Protein AF-A0A951LKY0-F1 (afdb_monomer_lite)

Secondary structure (DSSP, 8-state):
------------TTHHHHHHHHHHHHHHHH-GGGTTT-SS-------SS-----GGGEEEEEEEEEEEE-SSEEEEEEEEEEEEEEE-TTT--EEEEEEEEEEEEEEEE-TTS-EEEEEEEEEEEEEEETTB--S---

Radius of gyration: 20.6 Å; chains: 1; bounding box: 35×54×66 Å

Foldseek 3Di:
DDDDPPPDPPPPPPVVVQVVVVVQVVVCVVDVVVVVCQDAPDPDDDDPDPDPDDPVQKDKDKDWPDWDDDPQKIKTWMWIWIWGWDADPVPRHIKIKIKIWTWIWMWGQDPVRHIDTHDIDTPDMFMDIVNHTPPDDD

Structure (mmCIF, N/CA/C/O backbone):
data_AF-A0A951LKY0-F1
#
_entry.id   AF-A0A951LKY0-F1
#
loop_
_atom_site.group_PDB
_atom_site.id
_atom_site.type_symbol
_atom_site.label_atom_id
_atom_site.label_alt_id
_atom_site.label_comp_id
_atom_site.label_asym_id
_atom_site.label_entity_id
_atom_site.label_seq_id
_atom_site.pdbx_PDB_ins_code
_atom_site.Cartn_x
_atom_site.Cartn_y
_atom_site.Cartn_z
_atom_site.occupancy
_atom_site.B_iso_or_equiv
_atom_site.auth_seq_id
_atom_site.auth_comp_id
_atom_site.auth_asym_id
_atom_site.auth_atom_id
_atom_site.pdbx_PDB_model_num
ATOM 1 N N . MET A 1 1 ? -15.657 41.065 40.680 1.00 40.66 1 MET A N 1
ATOM 2 C CA . MET A 1 1 ? -16.082 39.665 40.471 1.00 40.66 1 MET A CA 1
ATOM 3 C C . MET A 1 1 ? -15.779 39.322 39.023 1.00 40.66 1 MET A C 1
ATOM 5 O O . MET A 1 1 ? -16.412 39.893 38.149 1.00 40.66 1 MET A O 1
ATOM 9 N N . ALA A 1 2 ? -14.753 38.511 38.766 1.00 42.03 2 ALA A N 1
ATOM 10 C CA . ALA A 1 2 ? -14.363 38.096 37.419 1.00 42.03 2 ALA A CA 1
ATOM 11 C C . ALA A 1 2 ? -14.515 36.573 37.333 1.00 42.03 2 ALA A C 1
ATOM 13 O O . ALA A 1 2 ? -13.902 35.849 38.114 1.00 42.03 2 ALA A O 1
ATOM 14 N N . LEU A 1 3 ? -15.386 36.108 36.439 1.00 44.69 3 LEU A N 1
ATOM 15 C CA . LEU A 1 3 ? -15.545 34.693 36.104 1.00 44.69 3 LEU A CA 1
ATOM 16 C C . LEU A 1 3 ? -14.378 34.272 35.197 1.00 44.69 3 LEU A C 1
ATOM 18 O O . LEU A 1 3 ? -14.100 34.989 34.232 1.00 44.69 3 LEU A O 1
ATOM 22 N N . PRO A 1 4 ? -13.694 33.144 35.452 1.00 49.75 4 PRO A N 1
ATOM 23 C CA . PRO A 1 4 ? -12.679 32.661 34.534 1.00 49.75 4 PRO A CA 1
ATOM 24 C C . PRO A 1 4 ? -13.345 32.001 33.322 1.00 49.75 4 PRO A C 1
ATOM 26 O O . PRO A 1 4 ? -14.250 31.174 33.445 1.00 49.75 4 PRO A O 1
ATOM 29 N N . ALA A 1 5 ? -12.862 32.370 32.139 1.00 54.81 5 ALA A N 1
ATOM 30 C CA . ALA A 1 5 ? -13.158 31.712 30.881 1.00 54.81 5 ALA A CA 1
ATOM 31 C C . ALA A 1 5 ? -12.565 30.292 30.888 1.00 54.81 5 ALA A C 1
ATOM 33 O O . ALA A 1 5 ? -11.390 30.092 30.590 1.00 54.81 5 ALA A O 1
ATOM 34 N N . VAL A 1 6 ? -13.383 29.295 31.228 1.00 51.31 6 VAL A N 1
ATOM 35 C CA . VAL A 1 6 ? -13.074 27.875 31.009 1.00 51.31 6 VAL A CA 1
ATOM 36 C C . VAL A 1 6 ? -13.704 27.463 29.678 1.00 51.31 6 VAL A C 1
ATOM 38 O O . VAL A 1 6 ? -14.745 26.821 29.623 1.00 51.31 6 VAL A O 1
ATOM 41 N N . LEU A 1 7 ? -13.092 27.897 28.580 1.00 50.69 7 LEU A N 1
ATOM 42 C CA . LEU A 1 7 ? -13.463 27.518 27.213 1.00 50.69 7 LEU A CA 1
ATOM 43 C C . LEU A 1 7 ? -12.184 27.084 26.491 1.00 50.69 7 LEU A C 1
ATOM 45 O O . LEU A 1 7 ? -11.601 27.834 25.719 1.00 50.69 7 LEU A O 1
ATOM 49 N N . GLY A 1 8 ? -11.694 25.885 26.813 1.00 47.28 8 GLY A N 1
ATOM 50 C CA . GLY A 1 8 ? -10.457 25.373 26.210 1.00 47.28 8 GLY A CA 1
ATOM 51 C C . GLY A 1 8 ? -10.191 23.873 26.343 1.00 47.28 8 GLY A C 1
ATOM 52 O O . GLY A 1 8 ? -9.096 23.441 26.013 1.00 47.28 8 GLY A O 1
ATOM 53 N N . TRP A 1 9 ? -11.147 23.065 26.819 1.00 46.94 9 TRP A N 1
ATOM 54 C CA . TRP A 1 9 ? -10.915 21.642 27.136 1.00 46.94 9 TRP A CA 1
ATOM 55 C C . TRP A 1 9 ? -11.918 20.686 26.478 1.00 46.94 9 TRP A C 1
ATOM 57 O O . TRP A 1 9 ? -12.357 19.706 27.068 1.00 46.94 9 TRP A O 1
ATOM 67 N N . LEU A 1 10 ? -12.268 20.949 25.221 1.00 43.66 10 LEU A N 1
ATOM 68 C CA . LEU A 1 10 ? -12.945 19.974 24.359 1.00 43.66 10 LEU A CA 1
ATOM 69 C C . LEU A 1 10 ? -12.100 19.707 23.107 1.00 43.66 10 LEU A C 1
ATOM 71 O O . LEU A 1 10 ? -12.596 19.699 21.986 1.00 43.66 10 LEU A O 1
ATOM 75 N N . LEU A 1 11 ? -10.804 19.448 23.306 1.00 50.97 11 LEU A N 1
ATOM 76 C CA . LEU A 1 11 ? -10.011 18.660 22.361 1.00 50.97 11 LEU A CA 1
ATOM 77 C C . LEU A 1 11 ? -10.497 17.205 22.447 1.00 50.97 11 LEU A C 1
ATOM 79 O O . LEU A 1 11 ? -9.977 16.366 23.171 1.00 50.97 11 LEU A O 1
ATOM 83 N N . THR A 1 12 ? -11.618 16.987 21.768 1.00 54.06 12 THR A N 1
ATOM 84 C CA . THR A 1 12 ? -12.182 15.747 21.230 1.00 54.06 12 THR A CA 1
ATOM 85 C C . THR A 1 12 ? -11.381 14.461 21.482 1.00 54.06 12 THR A C 1
ATOM 87 O O . THR A 1 12 ? -10.640 13.991 20.617 1.00 54.06 12 THR A O 1
ATOM 90 N N . TRP A 1 13 ? -11.656 13.795 22.606 1.00 50.00 13 TRP A N 1
ATOM 91 C CA . TRP A 1 13 ? -11.227 12.416 22.891 1.00 50.00 13 TRP A CA 1
ATOM 92 C C . TRP A 1 13 ? -11.611 11.406 21.791 1.00 50.00 13 TRP A C 1
ATOM 94 O O . TRP A 1 13 ? -10.998 10.353 21.679 1.00 50.00 13 TRP A O 1
ATOM 104 N N . GLN A 1 14 ? -12.585 11.730 20.933 1.00 51.56 14 GLN A N 1
ATOM 105 C CA . GLN A 1 14 ? -12.990 10.899 19.793 1.00 51.56 14 GLN A CA 1
ATOM 106 C C . GLN A 1 14 ? -12.029 10.949 18.590 1.00 51.56 14 GLN A C 1
ATOM 108 O O . GLN A 1 14 ? -12.087 10.066 17.737 1.00 51.56 14 GLN A O 1
ATOM 113 N N . GLN A 1 15 ? -11.139 11.943 18.495 1.00 59.97 15 GLN A N 1
ATOM 114 C CA . GLN A 1 15 ? -10.179 12.037 17.384 1.00 59.97 15 GLN A CA 1
ATOM 115 C C . GLN A 1 15 ? -8.887 11.250 17.646 1.00 59.97 15 GLN A C 1
ATOM 117 O O . GLN A 1 15 ? -8.256 10.789 16.694 1.00 59.97 15 GLN A O 1
ATOM 122 N N . LEU A 1 16 ? -8.532 11.030 18.919 1.00 71.25 16 LEU A N 1
ATOM 123 C CA . LEU A 1 16 ? -7.311 10.320 19.316 1.00 71.25 16 LEU A CA 1
ATOM 124 C C . LEU A 1 16 ? -7.255 8.865 18.803 1.00 71.25 16 LEU A C 1
ATOM 126 O O . LEU A 1 16 ? -6.235 8.502 18.220 1.00 71.25 16 LEU A O 1
ATOM 130 N N . PRO A 1 17 ? -8.322 8.041 18.913 1.00 83.81 17 PRO A N 1
ATOM 131 C CA . PRO A 1 17 ? -8.269 6.648 18.468 1.00 83.81 17 PRO A CA 1
ATOM 132 C C . PRO A 1 17 ? -8.138 6.527 16.950 1.00 83.81 17 PRO A C 1
ATOM 134 O O . PRO A 1 17 ? -7.421 5.668 16.449 1.00 83.81 17 PRO A O 1
ATOM 137 N N . ARG A 1 18 ? -8.804 7.421 16.206 1.00 88.06 18 ARG A N 1
ATOM 138 C CA . ARG A 1 18 ? -8.720 7.459 14.743 1.00 88.06 18 ARG A CA 1
ATOM 139 C C . ARG A 1 18 ? -7.318 7.844 14.278 1.00 88.06 18 ARG A C 1
ATOM 141 O O . ARG A 1 18 ? -6.815 7.229 13.345 1.00 88.06 18 ARG A O 1
ATOM 148 N N . ALA A 1 19 ? -6.716 8.862 14.895 1.00 88.12 19 ALA A N 1
ATOM 149 C CA . ALA A 1 19 ? -5.366 9.301 14.557 1.00 88.12 19 ALA A CA 1
ATOM 150 C C . ALA A 1 19 ? -4.326 8.216 14.879 1.00 88.12 19 ALA A C 1
ATOM 152 O O . ALA A 1 19 ? -3.473 7.932 14.044 1.00 88.12 19 ALA A O 1
ATOM 153 N N . ALA A 1 20 ? -4.443 7.557 16.037 1.00 91.00 20 ALA A N 1
ATOM 154 C CA . ALA A 1 20 ? -3.585 6.430 16.401 1.00 91.00 20 ALA A CA 1
ATOM 155 C C . ALA A 1 20 ? -3.709 5.275 15.394 1.00 91.00 20 ALA A C 1
ATOM 157 O O . ALA A 1 20 ? -2.705 4.855 14.830 1.00 91.00 20 ALA A O 1
ATOM 158 N N . ALA A 1 21 ? -4.937 4.848 15.075 1.00 91.25 21 ALA A N 1
ATOM 159 C CA . ALA A 1 21 ? -5.179 3.807 14.077 1.00 91.25 21 ALA A CA 1
ATOM 160 C C . ALA A 1 21 ? -4.608 4.168 12.696 1.00 91.25 21 ALA A C 1
ATOM 162 O O . ALA A 1 21 ? -4.036 3.314 12.028 1.00 91.25 21 ALA A O 1
ATOM 163 N N . TYR A 1 22 ? -4.733 5.431 12.275 1.00 91.88 22 TYR A N 1
ATOM 164 C CA . TYR A 1 22 ? -4.142 5.910 11.026 1.00 91.88 22 TYR A CA 1
ATOM 165 C C . TYR A 1 22 ? -2.617 5.765 11.032 1.00 91.88 22 TYR A C 1
ATOM 167 O O . TYR A 1 22 ? -2.060 5.230 10.080 1.00 91.88 22 TYR A O 1
ATOM 175 N N . HIS A 1 23 ? -1.946 6.210 12.097 1.00 91.19 23 HIS A N 1
ATOM 176 C CA . HIS A 1 23 ? -0.489 6.118 12.204 1.00 91.19 23 HIS A CA 1
ATOM 177 C C . HIS A 1 23 ? 0.005 4.672 12.306 1.00 91.19 23 HIS A C 1
ATOM 179 O O . HIS A 1 23 ? 0.969 4.327 11.630 1.00 91.19 23 HIS A O 1
ATOM 185 N N . GLU A 1 24 ? -0.665 3.831 13.099 1.00 90.94 24 GLU A N 1
ATOM 186 C CA . GLU A 1 24 ? -0.359 2.400 13.216 1.00 90.94 24 GLU A CA 1
ATOM 187 C C . GLU A 1 24 ? -0.464 1.707 11.848 1.00 90.94 24 GLU A C 1
ATOM 189 O O . GLU A 1 24 ? 0.471 1.037 11.423 1.00 90.94 24 GLU A O 1
ATOM 194 N N . ILE A 1 25 ? -1.568 1.913 11.121 1.00 89.75 25 ILE A N 1
ATOM 195 C CA . ILE A 1 25 ? -1.777 1.304 9.799 1.00 89.75 25 ILE A CA 1
ATOM 196 C C . ILE A 1 25 ? -0.809 1.874 8.755 1.00 89.75 25 ILE A C 1
ATOM 198 O O . ILE A 1 25 ? -0.305 1.127 7.921 1.00 89.75 25 ILE A O 1
ATOM 202 N N . LEU A 1 26 ? -0.500 3.173 8.806 1.00 89.00 26 LEU A N 1
ATOM 203 C CA . LEU A 1 26 ? 0.479 3.781 7.904 1.00 89.00 26 LEU A CA 1
ATOM 204 C C . LEU A 1 26 ? 1.860 3.129 8.055 1.00 89.00 26 LEU A C 1
ATOM 206 O O . LEU A 1 26 ? 2.468 2.754 7.059 1.00 89.00 26 LEU A O 1
ATOM 210 N N . GLN A 1 27 ? 2.310 2.911 9.293 1.00 86.69 27 GLN A N 1
ATOM 211 C CA . GLN A 1 27 ? 3.575 2.221 9.567 1.00 86.69 27 GLN A CA 1
ATOM 212 C C . GLN A 1 27 ? 3.589 0.780 9.043 1.00 86.69 27 GLN A C 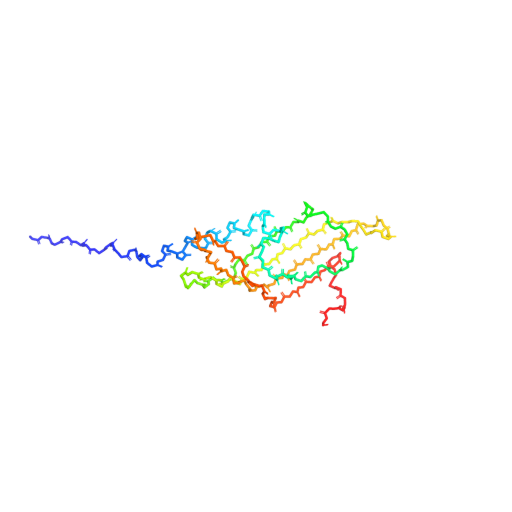1
ATOM 214 O O . GLN A 1 27 ? 4.647 0.271 8.675 1.00 86.69 27 GLN A O 1
ATOM 219 N N . LEU A 1 28 ? 2.431 0.115 8.987 1.00 85.44 28 LEU A N 1
ATOM 220 C CA . LEU A 1 28 ? 2.338 -1.226 8.414 1.00 85.44 28 LEU A CA 1
ATOM 221 C C . LEU A 1 28 ? 2.573 -1.219 6.901 1.00 85.44 28 LEU A C 1
ATOM 223 O O . LEU A 1 28 ? 3.205 -2.149 6.414 1.00 85.44 28 LEU A O 1
ATOM 227 N N . TYR A 1 29 ? 2.176 -0.174 6.168 1.00 81.50 29 TYR A N 1
ATOM 228 C CA . TYR A 1 29 ? 2.502 -0.058 4.738 1.00 81.50 29 TYR A CA 1
ATOM 229 C C . TYR A 1 29 ? 3.997 0.163 4.462 1.00 81.50 29 TYR A C 1
ATOM 231 O O . TYR A 1 29 ? 4.473 -0.209 3.390 1.00 81.50 29 TYR A O 1
ATOM 239 N N . ASP A 1 30 ? 4.737 0.736 5.415 1.00 77.75 30 ASP A N 1
ATOM 240 C CA . ASP A 1 30 ? 6.198 0.887 5.347 1.00 77.75 30 ASP A CA 1
ATOM 241 C C . ASP A 1 30 ? 6.955 -0.387 5.776 1.00 77.75 30 ASP A C 1
ATOM 243 O O . ASP A 1 30 ? 8.166 -0.502 5.571 1.00 77.75 30 ASP A O 1
ATOM 247 N N . SER A 1 31 ? 6.267 -1.353 6.392 1.00 71.62 31 SER A N 1
ATOM 248 C CA . SER A 1 31 ? 6.896 -2.554 6.937 1.00 71.62 31 SER A CA 1
ATOM 249 C C . SER A 1 31 ? 7.211 -3.579 5.841 1.00 71.62 31 SER A C 1
ATOM 251 O O . SER A 1 31 ? 6.321 -3.962 5.082 1.00 71.62 31 SER A O 1
ATOM 253 N N . PRO A 1 32 ? 8.427 -4.152 5.793 1.00 59.03 32 PRO A N 1
ATOM 254 C CA . PRO A 1 32 ? 8.751 -5.227 4.854 1.00 59.03 32 PRO A CA 1
ATOM 255 C C . PRO A 1 32 ? 7.923 -6.504 5.089 1.00 59.03 32 PRO A C 1
ATOM 257 O O . PRO A 1 32 ? 7.766 -7.303 4.171 1.00 59.03 32 PRO A O 1
ATOM 260 N N . LEU A 1 33 ? 7.336 -6.683 6.280 1.00 53.59 33 LEU A N 1
ATOM 261 C CA . LEU A 1 33 ? 6.429 -7.800 6.581 1.00 53.59 33 LEU A CA 1
ATOM 262 C C . LEU A 1 33 ? 5.088 -7.695 5.836 1.00 53.59 33 LEU A C 1
ATOM 264 O O . LEU A 1 33 ? 4.429 -8.707 5.604 1.00 53.59 33 LEU A O 1
ATOM 268 N N . TYR A 1 34 ? 4.712 -6.487 5.406 1.00 55.41 34 TYR A N 1
ATOM 269 C CA . TYR A 1 34 ? 3.565 -6.258 4.528 1.00 55.41 34 TYR A CA 1
ATOM 270 C C . TYR A 1 34 ? 3.797 -6.832 3.120 1.00 55.41 34 TYR A C 1
ATOM 272 O O . TYR A 1 34 ? 2.849 -7.238 2.454 1.00 55.41 34 TYR A O 1
ATOM 280 N N . LEU A 1 35 ? 5.059 -6.927 2.675 1.00 47.12 35 LEU A N 1
ATOM 281 C CA . LEU A 1 35 ? 5.429 -7.466 1.360 1.00 47.12 35 LEU A CA 1
ATOM 282 C C . LEU A 1 35 ? 5.434 -8.999 1.317 1.00 47.12 35 LEU A C 1
ATOM 284 O O . LEU A 1 35 ? 5.264 -9.580 0.251 1.00 47.12 35 LEU A O 1
ATOM 288 N N . THR A 1 36 ? 5.610 -9.666 2.459 1.00 38.16 36 THR A N 1
ATOM 289 C CA . THR A 1 36 ? 5.757 -11.130 2.536 1.00 38.16 36 THR A CA 1
ATOM 290 C C . THR A 1 36 ? 4.453 -11.876 2.813 1.00 38.16 36 THR A C 1
ATOM 292 O O . THR A 1 36 ? 4.493 -13.017 3.261 1.00 38.16 36 THR A O 1
ATOM 295 N N . GLY A 1 37 ? 3.295 -11.264 2.552 1.00 40.59 37 GLY A N 1
ATOM 296 C CA . GLY A 1 37 ? 2.015 -11.953 2.712 1.00 40.59 37 GLY A CA 1
ATOM 297 C C . GLY A 1 37 ? 1.698 -12.276 4.170 1.00 40.59 37 GLY A C 1
ATOM 298 O O . GLY A 1 37 ? 1.326 -13.407 4.475 1.00 40.59 37 GLY A O 1
ATOM 299 N N . ALA A 1 38 ? 1.835 -11.292 5.067 1.00 35.25 38 ALA A N 1
ATOM 300 C CA . ALA A 1 38 ? 1.264 -11.360 6.411 1.00 35.25 38 ALA A CA 1
ATOM 301 C C . ALA A 1 38 ? -0.280 -11.421 6.328 1.00 35.25 38 ALA A C 1
ATOM 303 O O . ALA A 1 38 ? -0.980 -10.418 6.418 1.00 35.25 38 ALA A O 1
ATOM 304 N N . GLU A 1 39 ? -0.742 -12.641 6.054 1.00 43.84 39 GLU A N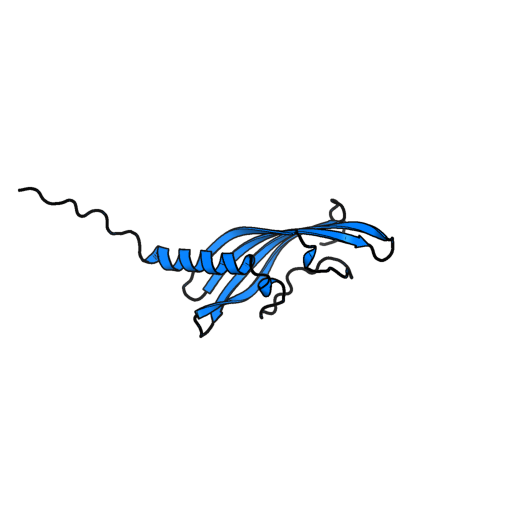 1
ATOM 305 C CA . GLU A 1 39 ? -2.020 -13.302 6.315 1.00 43.84 39 GLU A CA 1
ATOM 306 C C . GLU A 1 39 ? -3.313 -12.517 6.038 1.00 43.84 39 GLU A C 1
ATOM 308 O O . GLU A 1 39 ? -4.030 -12.073 6.929 1.00 43.84 39 GLU A O 1
ATOM 313 N N . GLY A 1 40 ? -3.658 -12.493 4.749 1.00 40.06 40 GLY A N 1
ATOM 314 C CA . GLY A 1 40 ? -5.004 -12.336 4.194 1.00 40.06 40 GLY A CA 1
ATOM 315 C C . GLY A 1 40 ? -4.990 -12.790 2.721 1.00 40.06 40 GLY A C 1
ATOM 316 O O . GLY A 1 40 ? -3.928 -12.719 2.100 1.00 40.06 40 GLY A O 1
ATOM 317 N N . PRO A 1 41 ? -6.102 -13.283 2.133 1.00 38.88 41 PRO A N 1
ATOM 318 C CA . PRO A 1 41 ? -6.166 -13.868 0.781 1.00 38.88 41 PRO A CA 1
ATOM 319 C C . PRO A 1 41 ? -6.115 -12.796 -0.325 1.00 38.88 41 PRO A C 1
ATOM 321 O O . PRO A 1 41 ? -6.947 -12.753 -1.230 1.00 38.88 41 PRO A O 1
ATOM 324 N N . CYS A 1 42 ? -5.182 -11.863 -0.210 1.00 45.12 42 CYS A N 1
ATOM 325 C CA . CYS A 1 42 ? -5.105 -10.680 -1.044 1.00 45.12 42 CYS A CA 1
ATOM 326 C C . CYS A 1 42 ? -3.970 -10.817 -2.044 1.00 45.12 42 CYS A C 1
ATOM 328 O O . CYS A 1 42 ? -2.869 -10.316 -1.834 1.00 45.12 42 CYS A O 1
ATOM 330 N N . GLU A 1 43 ? -4.270 -11.483 -3.154 1.00 51.06 43 GLU A N 1
ATOM 331 C CA . GLU A 1 43 ? -3.518 -11.318 -4.393 1.00 51.06 43 GLU A CA 1
ATOM 332 C C . GLU A 1 43 ? -3.883 -9.950 -4.978 1.00 51.06 43 GLU A C 1
ATOM 334 O O . GLU A 1 43 ? -4.812 -9.816 -5.775 1.00 51.06 43 GLU A O 1
ATOM 339 N N . CYS A 1 44 ? -3.210 -8.896 -4.521 1.00 47.03 44 CYS A N 1
ATOM 340 C CA . CYS A 1 44 ? -3.266 -7.629 -5.238 1.00 47.03 44 CYS A CA 1
ATOM 341 C C . CYS A 1 44 ? -2.479 -7.797 -6.554 1.00 47.03 44 CYS A C 1
ATOM 343 O O . CYS A 1 44 ? -1.557 -8.615 -6.621 1.00 47.03 44 CYS A O 1
ATOM 345 N N . LEU A 1 45 ? -2.951 -7.128 -7.611 1.00 46.81 45 LEU A N 1
ATOM 346 C CA . LEU A 1 45 ? -2.735 -7.466 -9.025 1.00 46.81 45 LEU A CA 1
ATOM 347 C C . LEU A 1 45 ? -1.330 -8.032 -9.316 1.00 46.81 45 LEU A C 1
ATOM 349 O O . LEU A 1 45 ? -0.332 -7.361 -9.051 1.00 46.81 45 LEU A O 1
ATOM 353 N N . PRO A 1 46 ? -1.214 -9.250 -9.877 1.00 46.00 46 PRO A N 1
ATOM 354 C CA . PRO A 1 46 ? 0.091 -9.782 -10.224 1.00 46.00 46 PRO A CA 1
ATOM 355 C C . PRO A 1 46 ? 0.727 -8.908 -11.305 1.00 46.00 46 PRO A C 1
ATOM 357 O O . PRO A 1 46 ? 0.082 -8.567 -12.302 1.00 46.00 46 PRO A O 1
ATOM 360 N N . TYR A 1 47 ? 2.018 -8.602 -11.143 1.00 44.62 47 TYR A N 1
ATOM 361 C CA . TYR A 1 47 ? 2.803 -8.042 -12.236 1.00 44.62 47 TYR A CA 1
ATOM 362 C C . TYR A 1 47 ? 2.641 -8.933 -13.473 1.00 44.62 47 TYR A C 1
ATOM 364 O O . TYR A 1 47 ? 2.779 -10.158 -13.383 1.00 44.62 47 TYR A O 1
ATOM 372 N N . PRO A 1 48 ? 2.368 -8.351 -14.646 1.00 40.19 48 PRO A N 1
ATOM 373 C CA . PRO A 1 48 ? 2.202 -9.135 -15.850 1.00 40.19 48 PRO A CA 1
ATOM 374 C C . PRO A 1 48 ? 3.527 -9.793 -16.260 1.00 40.19 48 PRO A C 1
ATOM 376 O O . PRO A 1 48 ? 4.461 -9.136 -16.721 1.00 40.19 48 PRO A O 1
ATOM 379 N N . GLY A 1 49 ? 3.580 -11.122 -16.138 1.00 44.03 49 GLY A N 1
ATOM 380 C CA . GLY A 1 49 ? 4.637 -11.975 -16.682 1.00 44.03 49 GLY A CA 1
ATOM 381 C C . GLY A 1 49 ? 5.452 -12.736 -15.633 1.00 44.03 49 GLY A C 1
ATOM 382 O O . GLY A 1 49 ? 5.618 -12.299 -14.502 1.00 44.03 49 GLY A O 1
ATOM 383 N N . ASN A 1 50 ? 6.003 -13.884 -16.045 1.00 43.34 50 ASN A N 1
ATOM 384 C CA . ASN A 1 50 ? 6.914 -14.736 -15.266 1.00 43.34 50 ASN A CA 1
ATOM 385 C C . ASN A 1 50 ? 8.277 -14.050 -15.038 1.00 43.34 50 ASN A C 1
ATOM 387 O O . ASN A 1 50 ? 9.304 -14.498 -15.554 1.00 43.34 50 ASN A O 1
ATOM 391 N N . LEU A 1 51 ? 8.294 -12.930 -14.322 1.00 51.06 51 LEU A N 1
ATOM 392 C CA . LEU A 1 51 ? 9.509 -12.219 -13.952 1.00 51.06 51 LEU A CA 1
ATOM 393 C C . LEU A 1 51 ? 9.949 -12.702 -12.569 1.00 51.06 51 LEU A C 1
ATOM 395 O O . LEU A 1 51 ? 9.198 -12.640 -11.601 1.00 51.06 51 LEU A O 1
ATOM 399 N N . HIS A 1 52 ? 11.174 -13.219 -12.477 1.00 51.62 52 HIS A N 1
ATOM 400 C CA . HIS A 1 52 ? 11.823 -13.447 -11.188 1.00 51.62 52 HIS A CA 1
ATOM 401 C C . HIS A 1 52 ? 12.271 -12.096 -10.643 1.00 51.62 52 HIS A C 1
ATOM 403 O O . HIS A 1 52 ? 13.351 -11.604 -10.962 1.00 51.62 52 HIS A O 1
ATOM 409 N N . VAL A 1 53 ? 11.387 -11.473 -9.872 1.00 51.94 53 VAL A N 1
ATOM 410 C CA . VAL A 1 53 ? 11.647 -10.201 -9.208 1.00 51.94 53 VAL A CA 1
ATOM 411 C C . VAL A 1 53 ? 12.268 -10.484 -7.846 1.00 51.94 53 VAL A C 1
ATOM 413 O O . VAL A 1 53 ? 11.677 -11.185 -7.027 1.00 51.94 53 VAL A O 1
ATOM 416 N N . GLN A 1 54 ? 13.457 -9.938 -7.586 1.00 52.97 54 GLN A N 1
ATOM 417 C CA . GLN A 1 54 ? 13.943 -9.822 -6.215 1.00 52.97 54 GLN A CA 1
ATOM 418 C C . GLN A 1 54 ? 13.259 -8.606 -5.584 1.00 52.97 54 GLN A C 1
ATOM 420 O O . GLN A 1 54 ? 13.396 -7.489 -6.075 1.00 52.97 54 GLN A O 1
ATOM 425 N N . TYR A 1 55 ? 12.504 -8.818 -4.503 1.00 53.19 55 TYR A N 1
ATOM 426 C CA . TYR A 1 55 ? 11.697 -7.775 -3.850 1.00 53.19 55 TYR A CA 1
ATOM 427 C C . TYR A 1 55 ? 12.508 -6.547 -3.394 1.00 53.19 55 TYR A C 1
ATOM 429 O O . TYR A 1 55 ? 11.948 -5.463 -3.263 1.00 53.19 55 TYR A O 1
ATOM 437 N N . ASN A 1 56 ? 13.826 -6.689 -3.220 1.00 54.94 56 ASN A N 1
ATOM 438 C CA . ASN A 1 56 ? 14.729 -5.598 -2.840 1.00 54.94 56 ASN A CA 1
ATOM 439 C C . ASN A 1 56 ? 14.890 -4.514 -3.924 1.00 54.94 56 ASN A C 1
ATOM 441 O O . ASN A 1 56 ? 15.324 -3.409 -3.607 1.00 54.94 56 ASN A O 1
ATOM 445 N N . ASP A 1 57 ? 14.535 -4.805 -5.179 1.00 65.88 57 ASP A N 1
ATOM 446 C CA . ASP A 1 57 ? 14.707 -3.878 -6.308 1.00 65.88 57 ASP A CA 1
ATOM 447 C C . ASP A 1 57 ? 13.450 -3.042 -6.607 1.00 65.88 57 ASP A C 1
ATOM 449 O O . ASP A 1 57 ? 13.453 -2.193 -7.507 1.00 65.88 57 ASP A O 1
ATOM 453 N N . ILE A 1 58 ? 12.364 -3.264 -5.860 1.00 67.50 58 ILE A N 1
ATOM 454 C CA . ILE A 1 58 ? 11.103 -2.544 -6.035 1.00 67.50 58 ILE A CA 1
ATOM 455 C C . ILE A 1 58 ? 11.166 -1.234 -5.249 1.00 67.50 58 ILE A C 1
ATOM 457 O O . ILE A 1 58 ? 11.176 -1.214 -4.018 1.00 67.50 58 ILE A O 1
ATOM 461 N N . LYS A 1 59 ? 11.146 -0.106 -5.961 1.00 75.69 59 LYS A N 1
ATOM 462 C CA . LYS A 1 59 ? 10.874 1.199 -5.355 1.00 75.69 59 LYS A CA 1
ATOM 463 C C . LYS A 1 59 ? 9.365 1.379 -5.267 1.00 75.69 59 LYS A C 1
ATOM 465 O O . LYS A 1 59 ? 8.727 1.644 -6.282 1.00 75.69 59 LYS A O 1
ATOM 470 N N . ARG A 1 60 ? 8.810 1.241 -4.064 1.00 77.50 60 ARG A N 1
ATOM 471 C CA . ARG A 1 60 ? 7.390 1.469 -3.771 1.00 77.50 60 ARG A CA 1
ATOM 472 C C . ARG A 1 60 ? 7.219 2.788 -3.019 1.00 77.50 60 ARG A C 1
ATOM 474 O O . ARG A 1 60 ? 7.986 3.110 -2.118 1.00 77.50 60 ARG A O 1
ATOM 481 N N . SER A 1 61 ? 6.194 3.539 -3.383 1.00 85.62 61 SER A N 1
ATOM 482 C CA . SER A 1 61 ? 5.655 4.644 -2.593 1.00 85.62 61 SER A CA 1
ATOM 483 C C . SER A 1 61 ? 4.149 4.470 -2.494 1.00 85.62 61 SER A C 1
ATOM 485 O O . SER A 1 61 ? 3.550 3.789 -3.328 1.00 85.62 61 SER A O 1
ATOM 487 N N . HIS A 1 62 ? 3.538 5.054 -1.472 1.00 86.56 62 HIS A N 1
ATOM 488 C CA . HIS A 1 62 ? 2.103 4.941 -1.282 1.00 86.56 62 HIS A CA 1
ATOM 489 C C . HIS A 1 62 ? 1.486 6.253 -0.803 1.00 86.56 62 HIS A C 1
ATOM 491 O O . HIS A 1 62 ? 2.156 7.115 -0.234 1.00 86.56 62 HIS A O 1
ATOM 497 N N . THR A 1 63 ? 0.197 6.436 -1.063 1.00 91.25 63 THR A N 1
ATOM 498 C CA . THR A 1 63 ? -0.569 7.607 -0.628 1.00 91.25 63 THR A CA 1
ATOM 499 C C . THR A 1 63 ? -1.960 7.176 -0.195 1.00 91.25 63 THR A C 1
ATOM 501 O O . THR A 1 63 ? -2.712 6.599 -0.976 1.00 91.25 63 THR A O 1
ATOM 504 N N . ILE A 1 64 ? -2.326 7.471 1.053 1.00 91.56 64 ILE A N 1
ATOM 505 C CA . ILE A 1 64 ? -3.680 7.218 1.554 1.00 91.56 64 ILE A CA 1
ATOM 506 C C . ILE A 1 64 ? -4.603 8.341 1.070 1.00 91.56 64 ILE A C 1
ATOM 508 O O . ILE A 1 64 ? -4.473 9.490 1.486 1.00 91.56 64 ILE A O 1
ATOM 512 N N . HIS A 1 65 ? -5.565 7.996 0.217 1.00 93.44 65 HIS A N 1
ATOM 513 C CA . HIS A 1 65 ? -6.598 8.908 -0.287 1.00 93.44 65 HIS A CA 1
ATOM 514 C C . HIS A 1 65 ? -7.763 9.057 0.682 1.00 93.44 65 HIS A C 1
ATOM 516 O O . HIS A 1 65 ? -8.345 10.133 0.814 1.00 93.44 65 HIS A O 1
ATOM 522 N N . SER A 1 66 ? -8.141 7.972 1.360 1.00 95.25 66 SER A N 1
ATOM 523 C CA . SER A 1 66 ? -9.203 8.027 2.361 1.00 95.25 66 SER A CA 1
ATOM 524 C C . SER A 1 66 ? -8.982 7.029 3.487 1.00 95.25 66 SER A C 1
ATOM 526 O O . SER A 1 66 ? -8.440 5.947 3.278 1.00 95.25 66 SER A O 1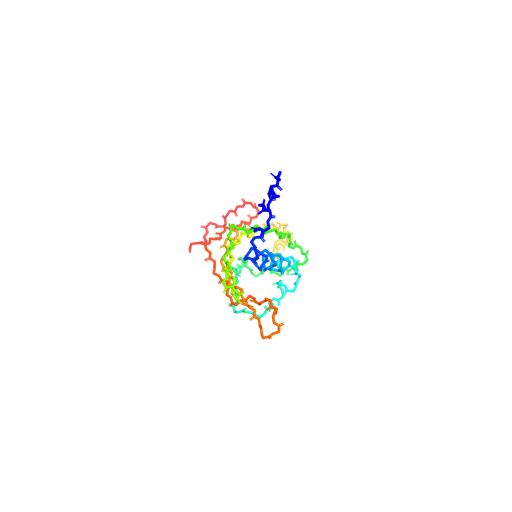
ATOM 528 N N . PHE A 1 67 ? -9.434 7.404 4.683 1.00 95.31 67 PHE A N 1
ATOM 529 C CA . PHE A 1 67 ? -9.337 6.581 5.882 1.00 95.31 67 PHE A CA 1
ATOM 530 C C . PHE A 1 67 ? -10.632 6.663 6.688 1.00 95.31 67 PHE A C 1
ATOM 532 O O . PHE A 1 67 ? -10.968 7.718 7.251 1.00 95.31 67 PHE A O 1
ATOM 539 N N . ARG A 1 68 ? -11.356 5.544 6.752 1.00 95.88 68 ARG A N 1
ATOM 540 C CA . ARG A 1 68 ? -12.590 5.387 7.524 1.00 95.88 68 ARG A CA 1
ATOM 541 C C . ARG A 1 68 ? -12.341 4.450 8.697 1.00 95.88 68 ARG A C 1
ATOM 543 O O . ARG A 1 68 ? -12.086 3.271 8.501 1.00 95.88 68 ARG A O 1
ATOM 550 N N . PHE A 1 69 ? -12.474 4.975 9.909 1.00 94.38 69 PHE A N 1
ATOM 551 C CA . PHE A 1 69 ? -12.284 4.231 11.151 1.00 94.38 69 PHE A CA 1
ATOM 552 C C . PHE A 1 69 ? -13.625 3.877 11.794 1.00 94.38 69 PHE A C 1
ATOM 554 O O . PHE A 1 69 ? -14.501 4.735 11.898 1.00 94.38 69 PHE A O 1
ATOM 561 N N . MET A 1 70 ? -13.765 2.629 12.238 1.00 94.81 70 MET A N 1
ATOM 562 C CA . MET A 1 70 ? -14.988 2.074 12.830 1.00 94.81 70 MET A CA 1
ATOM 563 C C . MET A 1 70 ? -14.681 1.285 14.120 1.00 94.81 70 MET A C 1
ATOM 565 O O . MET A 1 70 ? -15.325 0.282 14.415 1.00 94.81 70 MET A O 1
ATOM 569 N N . GLY A 1 71 ? -13.670 1.704 14.890 1.00 92.12 71 GLY A N 1
ATOM 570 C CA . GLY A 1 71 ? -13.274 1.042 16.138 1.00 92.12 71 GLY A CA 1
ATOM 571 C C . GLY A 1 71 ? -12.265 -0.084 15.908 1.00 92.12 71 GLY A C 1
ATOM 572 O O . GLY A 1 71 ? -11.065 0.162 15.898 1.00 92.12 71 GLY A O 1
ATOM 573 N N . HIS A 1 72 ? -12.741 -1.313 15.713 1.00 93.50 72 HIS A N 1
ATOM 574 C CA . HIS A 1 72 ? -11.877 -2.483 15.462 1.00 93.50 72 HIS A CA 1
ATOM 575 C C . HIS A 1 72 ? -11.651 -2.755 13.974 1.00 93.50 72 HIS A C 1
ATOM 577 O O . HIS A 1 72 ? -10.972 -3.712 13.619 1.00 93.50 72 HIS A O 1
ATOM 583 N N . THR A 1 73 ? -12.216 -1.918 13.106 1.00 94.38 73 THR A N 1
ATOM 584 C CA . THR A 1 73 ? -12.079 -2.019 11.654 1.00 94.38 73 THR A CA 1
ATOM 585 C C . THR A 1 73 ? -11.697 -0.662 11.084 1.00 94.38 73 THR A C 1
ATOM 587 O O . THR A 1 73 ? -12.208 0.373 11.528 1.00 94.38 73 THR A O 1
ATOM 590 N N . ALA A 1 74 ? -10.835 -0.660 10.076 1.00 94.94 74 ALA A N 1
ATOM 591 C CA . ALA A 1 74 ? -10.540 0.503 9.260 1.00 94.94 74 ALA A CA 1
ATOM 592 C C . ALA A 1 74 ? -10.627 0.140 7.774 1.00 94.94 74 ALA A C 1
ATOM 594 O O . ALA A 1 74 ? -10.196 -0.932 7.364 1.00 94.94 74 ALA A O 1
ATOM 595 N N . ILE A 1 75 ? -11.194 1.039 6.975 1.00 94.50 75 ILE A N 1
ATOM 596 C CA . ILE A 1 75 ? -11.194 0.942 5.514 1.00 94.50 75 ILE A CA 1
ATOM 597 C C . ILE A 1 75 ? -10.286 2.047 4.990 1.00 94.50 75 ILE A C 1
ATOM 599 O O . ILE A 1 75 ? -10.472 3.222 5.330 1.00 94.50 75 ILE A O 1
ATOM 603 N N . VAL A 1 76 ? -9.309 1.667 4.178 1.00 94.06 76 VAL A N 1
ATOM 604 C CA . VAL A 1 76 ? -8.275 2.555 3.655 1.00 94.06 76 VAL A CA 1
ATOM 605 C C . VAL A 1 76 ? -8.324 2.502 2.143 1.00 94.06 76 VAL A C 1
ATOM 607 O O . VAL A 1 76 ? -8.223 1.430 1.568 1.00 94.06 76 VAL A O 1
ATOM 610 N N . VAL A 1 77 ? -8.465 3.652 1.490 1.00 93.31 77 VAL A N 1
ATOM 611 C CA . VAL A 1 77 ? -8.230 3.738 0.044 1.00 93.31 77 VAL A CA 1
ATOM 612 C C . VAL A 1 77 ? -6.827 4.275 -0.148 1.00 93.31 77 VAL A C 1
ATOM 614 O O . VAL A 1 77 ? -6.530 5.374 0.326 1.00 93.31 77 VAL A O 1
ATOM 617 N N . ILE A 1 78 ? -5.983 3.501 -0.813 1.00 91.12 78 ILE A N 1
ATOM 618 C CA . ILE A 1 78 ? -4.548 3.739 -0.942 1.00 91.12 78 ILE A CA 1
ATOM 619 C C . ILE A 1 78 ? -4.133 3.624 -2.406 1.00 91.12 78 ILE A C 1
ATOM 621 O O . ILE A 1 78 ? -4.616 2.763 -3.130 1.00 91.12 78 ILE A O 1
ATOM 625 N N . GLU A 1 79 ? -3.281 4.541 -2.851 1.00 89.38 79 GLU A N 1
ATOM 626 C CA . GLU A 1 79 ? -2.614 4.488 -4.150 1.00 89.38 79 GLU A CA 1
ATOM 627 C C . GLU A 1 79 ? -1.181 4.008 -3.934 1.00 89.38 79 GLU A C 1
ATOM 629 O O . GLU A 1 79 ? -0.443 4.623 -3.161 1.00 89.38 79 GLU A O 1
ATOM 634 N N . TYR A 1 80 ? -0.791 2.937 -4.616 1.00 85.00 80 TYR A N 1
ATOM 635 C CA . TYR A 1 80 ? 0.575 2.451 -4.713 1.00 85.00 80 TYR A CA 1
ATOM 636 C C . TYR A 1 80 ? 1.195 2.935 -6.005 1.00 85.00 80 TYR A C 1
ATOM 638 O O . TYR A 1 80 ? 0.597 2.830 -7.069 1.00 85.00 80 TYR A O 1
ATOM 646 N N . ARG A 1 81 ? 2.430 3.418 -5.917 1.00 85.56 81 ARG A N 1
ATOM 647 C CA . ARG A 1 81 ? 3.277 3.638 -7.084 1.00 85.56 81 ARG A CA 1
ATOM 648 C C . ARG A 1 81 ? 4.522 2.814 -6.940 1.00 85.56 81 ARG A C 1
ATOM 650 O O . ARG A 1 81 ? 5.282 2.992 -5.986 1.00 85.56 81 ARG A O 1
ATOM 657 N N . GLU A 1 82 ? 4.734 1.950 -7.908 1.00 82.88 82 GLU A N 1
ATOM 658 C CA . GLU A 1 82 ? 5.837 1.017 -7.907 1.00 82.88 82 GLU A CA 1
ATOM 659 C C . GLU A 1 82 ? 6.681 1.198 -9.151 1.00 82.88 82 GLU A C 1
ATOM 661 O O . GLU A 1 82 ? 6.179 1.467 -10.243 1.00 82.88 82 GLU A O 1
ATOM 666 N N . ARG A 1 83 ? 7.987 1.038 -8.976 1.00 83.44 83 ARG A N 1
ATOM 667 C CA . ARG A 1 83 ? 8.937 0.981 -10.072 1.00 83.44 83 ARG A CA 1
ATOM 668 C C . ARG A 1 83 ? 9.971 -0.085 -9.788 1.00 83.44 83 ARG A C 1
ATOM 670 O O . ARG A 1 83 ? 10.701 -0.007 -8.802 1.00 83.44 83 ARG A O 1
ATOM 677 N N . LEU A 1 84 ? 10.070 -1.034 -10.702 1.00 81.75 84 LEU A N 1
ATOM 678 C CA . LEU A 1 84 ? 11.038 -2.112 -10.671 1.00 81.75 84 LEU A CA 1
ATOM 679 C C . LEU A 1 84 ? 11.950 -2.008 -11.891 1.00 81.75 84 LEU A C 1
ATOM 681 O O . LEU A 1 84 ? 11.485 -2.023 -13.029 1.00 81.75 84 LEU A O 1
ATOM 685 N N . GLY A 1 85 ? 13.257 -1.944 -11.653 1.00 80.31 85 GLY A N 1
ATOM 686 C CA . GLY A 1 85 ? 14.261 -2.170 -12.691 1.00 80.31 85 GLY A CA 1
ATOM 687 C C . GLY A 1 85 ? 14.692 -3.632 -12.680 1.00 80.31 85 GLY A C 1
ATOM 688 O O . GLY A 1 85 ? 15.130 -4.131 -11.653 1.00 80.31 85 GLY A O 1
ATOM 689 N N . THR A 1 86 ? 14.583 -4.326 -13.808 1.00 77.75 86 THR A N 1
ATOM 690 C CA . THR A 1 86 ? 15.024 -5.719 -13.956 1.00 77.75 86 THR A CA 1
ATOM 691 C C . THR A 1 86 ? 15.661 -5.952 -15.329 1.00 77.75 86 THR A C 1
ATOM 693 O O . THR A 1 86 ? 15.802 -5.034 -16.139 1.00 77.75 86 THR A O 1
ATOM 696 N N . ILE A 1 87 ? 16.081 -7.185 -15.599 1.00 76.44 87 ILE A N 1
ATOM 697 C CA . ILE A 1 87 ? 16.615 -7.622 -16.888 1.00 76.44 87 ILE A CA 1
ATOM 698 C C . ILE A 1 87 ? 15.659 -8.665 -17.456 1.00 76.44 87 ILE A C 1
ATOM 700 O O . ILE A 1 87 ? 15.330 -9.650 -16.799 1.00 76.44 87 ILE A O 1
ATOM 70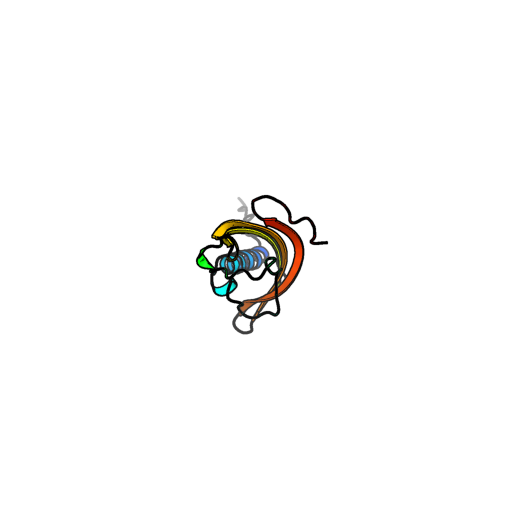4 N N . GLN A 1 88 ? 15.214 -8.471 -18.696 1.00 75.88 88 GLN A N 1
ATOM 705 C CA . GLN A 1 88 ? 14.325 -9.417 -19.356 1.00 75.88 88 GLN A CA 1
ATOM 706 C C . GLN A 1 88 ? 15.063 -10.750 -19.606 1.00 75.88 88 GLN A C 1
ATOM 708 O O . GLN A 1 88 ? 16.015 -10.765 -20.392 1.00 75.88 88 GLN A O 1
ATOM 713 N N . PRO A 1 89 ? 14.607 -11.892 -19.044 1.00 71.12 89 PRO A N 1
ATOM 714 C CA . PRO A 1 89 ? 15.377 -13.142 -19.079 1.00 71.12 89 PRO A CA 1
ATOM 715 C C . PRO A 1 89 ? 15.679 -13.658 -20.491 1.00 71.12 89 PRO A C 1
ATOM 717 O O . PRO A 1 89 ? 16.725 -14.246 -20.734 1.00 71.12 89 PRO A O 1
ATOM 720 N N . ARG A 1 90 ? 14.763 -13.426 -21.441 1.00 75.25 90 ARG A N 1
ATOM 721 C CA . ARG A 1 90 ? 14.892 -13.915 -22.824 1.00 75.25 90 ARG A CA 1
ATOM 722 C C . ARG A 1 90 ? 15.847 -13.093 -23.687 1.00 75.25 90 ARG A C 1
ATOM 724 O O . ARG A 1 90 ? 16.392 -13.629 -24.642 1.00 75.25 90 ARG A O 1
ATOM 731 N N . THR A 1 91 ? 15.989 -11.797 -23.414 1.00 80.19 91 THR A N 1
ATOM 732 C CA . THR A 1 91 ? 16.718 -10.869 -24.299 1.00 80.19 91 THR A CA 1
ATOM 733 C C . THR A 1 91 ? 17.959 -10.273 -23.648 1.00 80.19 91 THR A C 1
ATOM 735 O O . THR A 1 91 ? 18.767 -9.669 -24.348 1.00 80.19 91 THR A O 1
ATOM 738 N N . GLY A 1 92 ? 18.102 -10.396 -22.323 1.00 80.94 92 GLY A N 1
ATOM 739 C CA . GLY A 1 92 ? 19.169 -9.752 -21.557 1.00 80.94 92 GLY A CA 1
ATOM 740 C C . GLY A 1 92 ? 19.073 -8.224 -21.532 1.00 80.94 92 GLY A C 1
ATOM 741 O O . GLY A 1 92 ? 19.997 -7.564 -21.065 1.00 80.94 92 GLY A O 1
ATOM 742 N N . LYS A 1 93 ? 17.985 -7.635 -22.046 1.00 82.50 93 LYS A N 1
ATOM 743 C CA . LYS A 1 93 ? 17.809 -6.181 -22.094 1.00 82.50 93 LYS A CA 1
ATOM 744 C C . LYS A 1 93 ? 17.245 -5.651 -20.773 1.00 82.50 93 LYS A C 1
ATOM 746 O O . LYS A 1 93 ? 16.422 -6.339 -20.163 1.00 82.50 93 LYS A O 1
ATOM 751 N N . PRO A 1 94 ? 17.621 -4.427 -20.358 1.00 81.94 94 PRO A N 1
ATOM 752 C CA . PRO A 1 94 ? 16.966 -3.750 -19.249 1.00 81.94 94 PRO A CA 1
ATOM 753 C C . PRO A 1 94 ? 15.459 -3.629 -19.487 1.00 81.94 94 PRO A C 1
ATOM 755 O O . PRO A 1 94 ? 15.007 -3.352 -20.601 1.00 81.94 94 PRO A O 1
ATOM 758 N N . LEU A 1 95 ? 14.700 -3.829 -18.421 1.00 82.56 95 LEU A N 1
ATOM 759 C CA . LEU A 1 95 ? 13.254 -3.732 -18.374 1.00 82.56 95 LEU A CA 1
ATOM 760 C C . LEU A 1 95 ? 12.890 -2.892 -17.154 1.00 82.56 95 LEU A C 1
ATOM 762 O O . LEU A 1 95 ? 13.340 -3.181 -16.050 1.00 82.56 95 LEU A O 1
ATOM 766 N N . THR A 1 96 ? 12.082 -1.859 -17.341 1.00 84.94 96 THR A N 1
ATOM 767 C CA . THR A 1 96 ? 11.452 -1.148 -16.227 1.00 84.94 96 THR A CA 1
ATOM 768 C C . THR A 1 96 ? 9.981 -1.518 -16.207 1.00 84.94 96 THR A C 1
ATOM 770 O O . THR A 1 96 ? 9.305 -1.357 -17.221 1.00 84.94 96 THR A O 1
ATOM 773 N N . LEU A 1 97 ? 9.499 -2.016 -15.076 1.00 81.94 97 LEU A N 1
ATOM 774 C CA . LEU A 1 97 ? 8.075 -2.151 -14.805 1.00 81.94 97 LEU A CA 1
ATOM 775 C C . LEU A 1 97 ? 7.659 -1.002 -13.902 1.00 81.94 97 LEU A C 1
ATOM 777 O O . LEU A 1 97 ? 8.355 -0.696 -12.933 1.00 81.94 97 LEU A O 1
ATOM 781 N N . GLU A 1 98 ? 6.542 -0.373 -14.221 1.00 84.69 98 GLU A N 1
ATOM 782 C CA . GLU A 1 98 ? 5.934 0.649 -13.380 1.00 84.69 98 GLU A CA 1
ATOM 783 C C . GLU A 1 98 ? 4.475 0.277 -13.158 1.00 84.69 98 GLU A C 1
ATOM 785 O O . GLU A 1 98 ? 3.818 -0.215 -14.074 1.00 84.69 98 GLU A O 1
ATOM 790 N N . ALA A 1 99 ? 3.982 0.497 -11.948 1.00 82.06 99 ALA A N 1
ATOM 791 C CA . ALA A 1 99 ? 2.596 0.249 -11.594 1.00 82.06 99 ALA A CA 1
ATOM 792 C C . ALA A 1 99 ? 2.046 1.440 -10.814 1.00 82.06 99 ALA A C 1
ATOM 794 O O . ALA A 1 99 ? 2.755 2.050 -10.006 1.00 82.06 99 ALA A O 1
ATOM 795 N N . ASN A 1 100 ? 0.796 1.792 -11.093 1.00 85.94 100 ASN A N 1
ATOM 796 C CA . ASN A 1 100 ? 0.020 2.718 -10.292 1.00 85.94 100 ASN A CA 1
ATOM 797 C C . ASN A 1 100 ? -1.342 2.100 -9.982 1.00 85.94 100 ASN A C 1
ATOM 799 O O . ASN A 1 100 ? -2.222 2.076 -10.847 1.00 85.94 100 ASN A O 1
ATOM 803 N N . ASP A 1 101 ? -1.499 1.640 -8.747 1.00 83.56 101 ASP A N 1
ATOM 804 C CA . ASP A 1 101 ? -2.646 0.859 -8.311 1.00 83.56 101 ASP A CA 1
ATOM 805 C C . ASP A 1 101 ? -3.389 1.564 -7.190 1.00 83.56 101 ASP A C 1
ATOM 807 O O . ASP A 1 101 ? -2.829 1.916 -6.158 1.00 83.56 101 ASP A O 1
ATOM 811 N N . LEU A 1 102 ? -4.683 1.767 -7.395 1.00 86.88 102 LEU A N 1
ATOM 812 C CA . LEU A 1 102 ? -5.606 2.241 -6.385 1.00 86.88 102 LEU A CA 1
ATOM 813 C C . LEU A 1 102 ? -6.343 1.042 -5.795 1.00 86.88 102 LEU A C 1
ATOM 815 O O . LEU A 1 102 ? -7.121 0.374 -6.483 1.00 86.88 102 LEU A O 1
ATOM 819 N N . GLU A 1 103 ? -6.163 0.829 -4.502 1.00 87.50 103 GLU A N 1
ATOM 820 C CA . GLU A 1 103 ? -6.734 -0.282 -3.750 1.00 87.50 103 GLU A CA 1
ATOM 821 C C . GLU A 1 103 ? -7.628 0.225 -2.617 1.00 87.50 103 GLU A C 1
ATOM 823 O O . GLU A 1 103 ? -7.497 1.350 -2.125 1.00 87.50 103 GLU A O 1
ATOM 828 N N . GLU A 1 104 ? -8.581 -0.611 -2.217 1.00 90.56 104 GLU A N 1
ATOM 829 C CA . GLU A 1 104 ? -9.299 -0.479 -0.956 1.00 90.56 104 GLU A CA 1
ATOM 830 C C . GLU A 1 104 ? -8.948 -1.639 -0.033 1.00 90.56 104 GLU A C 1
ATOM 832 O O . GLU A 1 104 ? -9.289 -2.792 -0.303 1.00 90.56 104 GLU A O 1
ATOM 837 N N . ASP A 1 105 ? -8.335 -1.292 1.088 1.00 89.56 105 ASP A N 1
ATOM 838 C CA . ASP A 1 105 ? -7.909 -2.215 2.118 1.00 89.56 105 ASP A CA 1
ATOM 839 C C . ASP A 1 105 ? -8.877 -2.200 3.285 1.00 89.56 105 ASP A C 1
ATOM 841 O O . ASP A 1 105 ? -9.253 -1.144 3.798 1.00 89.56 105 ASP A O 1
ATOM 845 N N . THR A 1 106 ? -9.236 -3.390 3.749 1.00 90.50 106 THR A N 1
ATOM 846 C CA . THR A 1 106 ? -9.931 -3.568 5.022 1.00 90.50 106 THR A CA 1
ATOM 847 C C . THR A 1 106 ? -8.949 -4.092 6.052 1.00 90.50 106 THR A C 1
ATOM 849 O O . THR A 1 106 ? -8.380 -5.169 5.889 1.00 90.50 106 THR A O 1
ATOM 852 N N . TRP A 1 107 ? -8.787 -3.335 7.128 1.00 91.44 107 TRP A N 1
ATOM 853 C CA . TRP A 1 107 ? -7.952 -3.651 8.276 1.00 91.44 107 TRP A CA 1
ATOM 854 C C . TRP A 1 107 ? -8.826 -3.970 9.476 1.00 91.44 107 TRP A C 1
ATOM 856 O O . TRP A 1 107 ? -9.803 -3.265 9.736 1.00 91.44 107 TRP A O 1
ATOM 866 N N . VAL A 1 108 ? -8.467 -5.003 10.230 1.00 90.81 108 VAL A N 1
ATOM 867 C CA . VAL A 1 108 ? -9.181 -5.424 11.439 1.00 90.81 108 VAL A CA 1
ATOM 868 C C . VAL A 1 108 ? -8.189 -5.642 12.571 1.00 90.81 108 VAL A C 1
ATOM 870 O O . VAL A 1 108 ? -7.084 -6.121 12.332 1.00 90.81 108 VAL A O 1
ATOM 873 N N . LYS A 1 109 ? -8.561 -5.275 13.801 1.00 89.31 109 LYS A N 1
ATOM 874 C CA . LYS A 1 109 ? -7.771 -5.625 14.985 1.00 89.31 109 LYS A CA 1
ATOM 875 C C . LYS A 1 109 ? -7.967 -7.094 15.352 1.00 89.31 109 LYS A C 1
ATOM 877 O O . LYS A 1 109 ? -9.104 -7.536 15.508 1.00 89.31 109 LYS A O 1
ATOM 882 N N . ASP A 1 110 ? -6.868 -7.822 15.509 1.00 85.81 110 ASP A N 1
ATOM 883 C CA . ASP A 1 110 ? -6.865 -9.173 16.066 1.00 85.81 110 ASP A CA 1
ATOM 884 C C . ASP A 1 110 ? -7.214 -9.169 17.571 1.00 85.81 110 ASP A C 1
ATOM 886 O O . ASP A 1 110 ? -7.437 -8.122 18.191 1.00 85.81 110 ASP A O 1
ATOM 890 N N . ALA A 1 111 ? -7.274 -10.356 18.181 1.00 86.25 111 ALA A N 1
ATOM 891 C CA . ALA A 1 111 ? -7.586 -10.507 19.605 1.00 86.25 111 ALA A CA 1
ATOM 892 C C . ALA A 1 111 ? -6.517 -9.895 20.533 1.00 86.25 111 ALA A C 1
ATOM 894 O O . ALA A 1 111 ? -6.785 -9.642 21.707 1.00 86.25 111 ALA A O 1
ATOM 895 N N . GLN A 1 112 ? -5.312 -9.665 20.013 1.00 87.38 112 GLN A N 1
ATOM 896 C CA . GLN A 1 112 ? -4.175 -9.058 20.692 1.00 87.38 112 GLN A CA 1
ATOM 897 C C . GLN A 1 112 ? -4.137 -7.531 20.494 1.00 87.38 112 GLN A C 1
ATOM 899 O O . GLN A 1 112 ? -3.331 -6.847 21.122 1.00 87.38 112 GLN A O 1
ATOM 904 N N . GLY A 1 113 ? -5.043 -6.981 19.680 1.00 85.94 113 GLY A N 1
ATOM 905 C CA . GLY A 1 113 ? -5.165 -5.555 19.406 1.00 85.94 113 GLY A CA 1
ATOM 906 C C . GLY A 1 113 ? -4.261 -5.038 18.282 1.00 85.94 113 GLY A C 1
ATOM 907 O O . GLY A 1 113 ? -4.199 -3.814 18.101 1.00 85.94 113 GLY A O 1
ATOM 908 N N . HIS A 1 114 ? -3.599 -5.921 17.528 1.00 87.94 114 HIS A N 1
ATOM 909 C CA . HIS A 1 114 ? -2.790 -5.570 16.360 1.00 87.94 114 HIS A CA 1
ATOM 910 C C . HIS A 1 114 ? -3.650 -5.467 15.105 1.00 87.94 114 HIS A C 1
ATOM 912 O O . HIS A 1 114 ? -4.597 -6.227 14.925 1.00 87.94 114 HIS A O 1
ATOM 918 N N . TRP A 1 115 ? -3.309 -4.547 14.207 1.00 87.19 115 TRP A N 1
ATOM 919 C CA . TRP A 1 115 ? -3.979 -4.442 12.915 1.00 87.19 115 TRP A CA 1
ATOM 920 C C . TRP A 1 115 ? -3.490 -5.514 11.944 1.00 87.19 115 TRP A C 1
ATOM 922 O O . TRP A 1 115 ? -2.293 -5.647 11.704 1.00 87.19 115 TRP A O 1
ATOM 932 N N . VAL A 1 116 ? -4.441 -6.214 11.334 1.00 85.50 116 VAL A N 1
ATOM 933 C CA . VAL A 1 116 ? -4.217 -7.218 10.294 1.00 85.50 116 VAL A CA 1
ATOM 934 C C . VAL A 1 116 ? -5.041 -6.842 9.065 1.00 85.50 116 VAL A C 1
ATOM 936 O O . VAL A 1 116 ? -6.201 -6.431 9.180 1.00 85.50 116 VAL A O 1
ATOM 939 N N . ARG A 1 117 ? -4.443 -6.948 7.876 1.00 83.88 117 ARG A N 1
ATOM 940 C CA . ARG A 1 117 ? -5.135 -6.699 6.606 1.00 83.88 117 ARG A CA 1
ATOM 941 C C . ARG A 1 117 ? -6.008 -7.907 6.283 1.00 83.88 117 ARG A C 1
ATOM 943 O O . ARG A 1 117 ? -5.506 -8.999 6.059 1.00 83.88 117 ARG A O 1
ATOM 950 N N . GLN A 1 118 ? -7.317 -7.710 6.237 1.00 82.75 118 GLN A N 1
ATOM 951 C CA . GLN A 1 118 ? -8.277 -8.782 5.981 1.00 82.75 118 GLN A CA 1
ATOM 952 C C . GLN A 1 118 ? -8.666 -8.888 4.501 1.00 82.75 118 GLN A C 1
ATOM 954 O O . GLN A 1 118 ? -8.916 -9.988 4.010 1.00 82.75 118 GLN A O 1
ATOM 959 N N . ALA A 1 119 ? -8.760 -7.755 3.800 1.00 78.88 119 ALA A N 1
ATOM 960 C CA . ALA A 1 119 ? -9.174 -7.711 2.401 1.00 78.88 119 ALA A CA 1
ATOM 961 C C . ALA A 1 119 ? -8.464 -6.591 1.623 1.00 78.88 119 ALA A C 1
ATOM 963 O O . ALA A 1 119 ? -8.138 -5.552 2.194 1.00 78.88 119 ALA A O 1
ATOM 964 N N . CYS A 1 120 ? -8.299 -6.818 0.320 1.00 81.00 120 CYS A N 1
ATOM 965 C CA . CYS A 1 120 ? -7.742 -5.944 -0.714 1.00 81.00 120 CYS A CA 1
ATOM 966 C C . CYS A 1 120 ? -8.734 -5.990 -1.864 1.00 81.00 120 CYS A C 1
ATOM 968 O O . CYS A 1 120 ? -9.060 -7.071 -2.364 1.00 81.00 120 CYS A O 1
ATOM 970 N N . LYS A 1 121 ? -9.241 -4.833 -2.272 1.00 82.12 121 LYS A N 1
ATOM 971 C CA . LYS A 1 121 ? -10.079 -4.712 -3.456 1.00 82.12 121 LYS A CA 1
ATOM 972 C C . LYS A 1 121 ? -9.408 -3.759 -4.440 1.00 82.12 121 LYS A C 1
ATOM 974 O O . LYS A 1 121 ? -9.373 -2.558 -4.157 1.00 82.12 121 LYS A O 1
ATOM 979 N N . PRO A 1 122 ? -8.932 -4.238 -5.602 1.00 78.25 122 PRO A N 1
ATOM 980 C CA . PRO A 1 122 ? -8.440 -3.339 -6.633 1.00 78.25 122 PRO A CA 1
ATOM 981 C C . PRO A 1 122 ? -9.594 -2.454 -7.117 1.00 78.25 122 PRO A C 1
ATOM 983 O O . PRO A 1 122 ? -10.709 -2.924 -7.362 1.00 78.25 122 PRO A O 1
ATOM 986 N N . ARG A 1 123 ? -9.346 -1.148 -7.219 1.00 77.31 123 ARG A N 1
ATOM 987 C CA . ARG A 1 123 ? -10.304 -0.161 -7.744 1.00 77.31 123 ARG A CA 1
ATOM 988 C C . ARG A 1 123 ? -9.923 0.295 -9.145 1.00 77.31 123 ARG A C 1
ATOM 990 O O . ARG A 1 123 ? -10.798 0.466 -9.989 1.00 77.31 123 ARG A O 1
ATOM 997 N N . ARG A 1 124 ? -8.631 0.516 -9.374 1.00 79.75 124 ARG A N 1
ATOM 998 C CA . ARG A 1 124 ? -8.031 0.877 -10.662 1.00 79.75 124 ARG A CA 1
ATOM 999 C C . ARG A 1 124 ? -6.560 0.485 -10.609 1.00 79.75 124 ARG A C 1
ATOM 1001 O O . ARG A 1 124 ? -5.957 0.647 -9.561 1.00 79.75 124 ARG A O 1
ATOM 1008 N N . GLY A 1 125 ? -6.006 0.040 -11.723 1.00 78.75 125 GLY A N 1
ATOM 1009 C CA . GLY A 1 125 ? -4.576 -0.190 -11.868 1.00 78.75 125 GLY A CA 1
ATOM 1010 C C . GLY A 1 125 ? -4.134 0.228 -13.255 1.00 78.75 125 GLY A C 1
ATOM 1011 O O . GLY A 1 125 ? -4.897 0.089 -14.213 1.00 78.75 125 GLY A O 1
ATOM 1012 N N . HIS A 1 126 ? -2.936 0.782 -13.350 1.00 80.25 126 HIS A N 1
ATOM 1013 C CA . HIS A 1 126 ? -2.262 1.037 -14.612 1.00 80.25 126 HIS A CA 1
ATOM 1014 C C . HIS A 1 126 ? -0.847 0.493 -14.509 1.00 80.25 126 HIS A C 1
ATOM 1016 O O . HIS A 1 126 ? -0.134 0.776 -13.547 1.00 80.25 126 HIS A O 1
ATOM 1022 N N . HIS A 1 127 ? -0.437 -0.272 -15.511 1.00 81.75 127 HIS A N 1
ATOM 1023 C CA . HIS A 1 127 ? 0.888 -0.868 -15.562 1.00 81.75 127 HIS A CA 1
ATOM 1024 C C . HIS A 1 127 ? 1.613 -0.364 -16.796 1.00 81.75 127 HIS A C 1
ATOM 1026 O O . HIS A 1 127 ? 1.007 -0.179 -17.844 1.00 81.75 127 HIS A O 1
ATOM 1032 N N . TRP A 1 128 ? 2.922 -0.186 -16.702 1.00 84.69 128 TRP A N 1
ATOM 1033 C CA . TRP A 1 128 ? 3.762 0.188 -17.826 1.00 84.69 128 TRP A CA 1
ATOM 1034 C C . TRP A 1 128 ? 4.983 -0.710 -17.890 1.00 84.69 128 TRP A C 1
ATOM 1036 O O . TRP A 1 128 ? 5.562 -1.106 -16.879 1.00 84.69 128 TRP A O 1
ATOM 1046 N N . ILE A 1 129 ? 5.402 -0.993 -19.116 1.00 82.88 129 ILE A N 1
ATOM 1047 C CA . ILE A 1 129 ? 6.653 -1.661 -19.428 1.00 82.88 129 ILE A CA 1
ATOM 1048 C C . ILE A 1 129 ? 7.484 -0.679 -20.244 1.00 82.88 129 ILE A C 1
ATOM 1050 O O . ILE A 1 129 ? 7.088 -0.271 -21.333 1.00 82.88 129 ILE A O 1
ATOM 1054 N N . ASN A 1 130 ? 8.640 -0.277 -19.716 1.00 84.56 130 ASN A N 1
ATOM 1055 C CA . ASN A 1 130 ? 9.517 0.731 -20.317 1.00 84.56 130 ASN A CA 1
ATOM 1056 C C . ASN A 1 130 ? 8.778 2.044 -20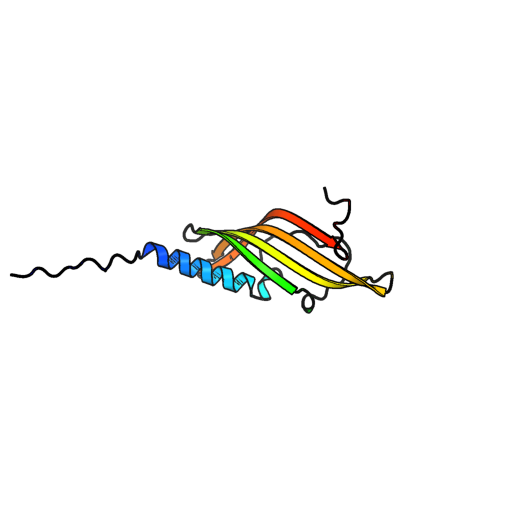.659 1.00 84.56 130 ASN A C 1
ATOM 1058 O O . ASN A 1 130 ? 9.005 2.632 -21.716 1.00 84.56 130 ASN A O 1
ATOM 1062 N N . GLY A 1 131 ? 7.875 2.486 -19.776 1.00 82.69 131 GLY A N 1
ATOM 1063 C CA . GLY A 1 131 ? 7.075 3.703 -19.953 1.00 82.69 131 GLY A CA 1
ATOM 1064 C C . GLY A 1 131 ? 5.912 3.579 -20.946 1.00 82.69 131 GLY A C 1
ATOM 1065 O O . GLY A 1 131 ? 5.277 4.583 -21.257 1.00 82.69 131 GLY A O 1
ATOM 1066 N N . GLN A 1 132 ? 5.622 2.378 -21.456 1.00 83.62 132 GLN A N 1
ATOM 1067 C CA . GLN A 1 132 ? 4.490 2.115 -22.349 1.00 83.62 132 GLN A CA 1
ATOM 1068 C C . GLN A 1 132 ? 3.455 1.236 -21.652 1.00 83.62 132 GLN A C 1
ATOM 1070 O O . GLN A 1 132 ? 3.801 0.192 -21.102 1.00 83.62 132 GLN A O 1
ATOM 1075 N N . GLU A 1 133 ? 2.188 1.647 -21.683 1.00 76.31 133 GLU A N 1
ATOM 1076 C CA . GLU A 1 133 ? 1.092 0.833 -21.154 1.00 76.31 133 GLU A CA 1
ATOM 1077 C C . GLU A 1 133 ? 0.943 -0.398 -22.065 1.00 76.31 133 GLU A C 1
ATOM 1079 O O . GLU A 1 133 ? 0.860 -0.240 -23.291 1.00 76.31 133 GLU A O 1
ATOM 1084 N N . PRO A 1 134 ? 0.997 -1.633 -21.534 1.00 67.38 134 PRO A N 1
ATOM 1085 C CA . PRO A 1 134 ? 0.871 -2.818 -22.358 1.00 67.38 134 PRO A CA 1
ATOM 1086 C C . PRO A 1 134 ? -0.529 -2.817 -22.972 1.00 67.38 134 PRO A C 1
ATOM 1088 O O . PRO A 1 134 ? -1.530 -2.786 -22.267 1.00 67.38 134 PRO A O 1
ATOM 1091 N N . LEU A 1 135 ? -0.585 -2.864 -24.304 1.00 49.06 135 LEU A N 1
ATOM 1092 C CA . LEU A 1 135 ? -1.784 -2.629 -25.121 1.00 49.06 135 LEU A CA 1
ATOM 1093 C C . LEU A 1 135 ? -2.991 -3.553 -24.854 1.00 49.06 135 LEU A C 1
ATOM 1095 O O . LEU A 1 135 ? -4.006 -3.390 -25.515 1.00 49.06 135 LEU A O 1
ATOM 1099 N N . ASN A 1 136 ? -2.922 -4.505 -23.921 1.00 46.41 136 ASN A N 1
ATOM 1100 C CA . ASN A 1 136 ? -3.998 -5.454 -23.636 1.00 46.41 136 ASN A CA 1
ATOM 1101 C C . ASN A 1 136 ? -4.013 -5.851 -22.152 1.00 46.41 136 ASN A C 1
ATOM 1103 O O . ASN A 1 136 ? -3.462 -6.892 -21.798 1.00 46.41 136 ASN A O 1
ATOM 1107 N N . MET A 1 137 ? -4.645 -5.048 -21.294 1.00 44.97 137 MET A N 1
ATOM 1108 C CA . MET A 1 137 ? -5.122 -5.477 -19.966 1.00 44.97 137 MET A CA 1
ATOM 1109 C C . MET A 1 137 ? -6.478 -4.818 -19.691 1.00 44.97 137 MET A C 1
ATOM 1111 O O . MET A 1 137 ? -6.603 -3.972 -18.810 1.00 44.97 137 MET A O 1
ATOM 1115 N N . ALA A 1 138 ? -7.464 -5.149 -20.528 1.00 35.38 138 ALA A N 1
ATOM 1116 C CA . ALA A 1 138 ? -8.882 -4.909 -20.264 1.00 35.38 138 ALA A CA 1
ATOM 1117 C C . ALA A 1 138 ? -9.522 -6.198 -19.742 1.00 35.38 138 AL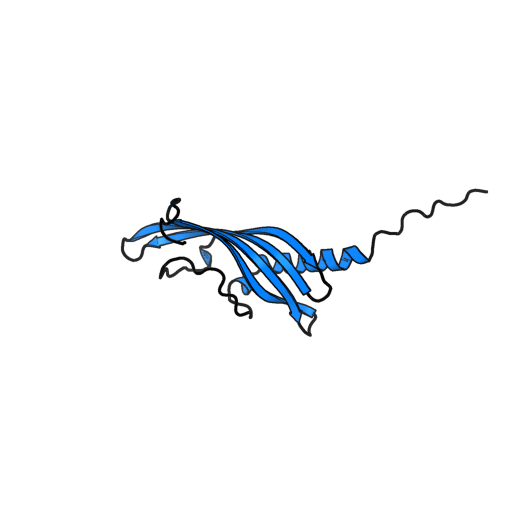A A C 1
ATOM 1119 O O . ALA A 1 138 ? -9.115 -7.278 -20.236 1.00 35.38 138 ALA A O 1
#

Sequence (138 aa):
MALPAVLGWLLTWQQLPRAAAYHEILQLYDSPLYLTGAEGPCECLPYPGNLHVQYNDIKRSHTIHSFRFMGHTAIVVIEYRERLGTIQPRTGKPLTLEANDLEEDTWVKDAQGHWVRQACKPRRGHHWINGQEPLNMA

pLDDT: mean 72.92, std 18.56, range [35.25, 95.88]